Protein AF-A0A2K3M5N7-F1 (afdb_monomer_lite)

pLDDT: mean 73.61, std 11.47, range [42.28, 87.19]

Sequence (136 aa):
MAEAVLELVLHNLSSLIHKEIAIFLNFEQDFKSLASLLTTIKATLEDAEEKQFTNRAIKDWLLKLKDAAHVLDDILDECATEALELEHGGFNCGPSHKVQSSCISSLKRNQVAFRYKIAKKMKRIRERLDEIAEER

Structure (mmCIF, N/CA/C/O backbone):
data_AF-A0A2K3M5N7-F1
#
_entry.id   AF-A0A2K3M5N7-F1
#
loop_
_atom_site.group_PDB
_atom_site.id
_atom_site.type_symbol
_atom_site.label_atom_id
_atom_site.label_alt_id
_atom_site.label_comp_id
_atom_site.label_asym_id
_atom_site.label_entity_id
_atom_site.label_seq_id
_atom_site.pdbx_PDB_ins_code
_atom_site.Cartn_x
_atom_site.Cartn_y
_atom_site.Cartn_z
_atom_site.occupancy
_atom_site.B_iso_or_equiv
_atom_site.auth_seq_id
_atom_site.auth_comp_id
_atom_site.auth_asym_id
_atom_site.auth_atom_id
_atom_site.pdbx_PDB_model_num
ATOM 1 N N . MET A 1 1 ? -5.835 -7.467 14.565 1.00 63.69 1 MET A N 1
ATOM 2 C CA . MET A 1 1 ? -5.735 -8.290 13.313 1.00 63.69 1 MET A CA 1
ATOM 3 C C . MET A 1 1 ? -5.539 -7.422 12.075 1.00 63.69 1 MET A C 1
ATOM 5 O O . MET A 1 1 ? -4.765 -7.813 11.208 1.00 63.69 1 MET A O 1
ATOM 9 N N . ALA A 1 2 ? -6.244 -6.289 11.958 1.00 67.88 2 ALA A N 1
ATOM 10 C CA . ALA A 1 2 ? -6.025 -5.339 10.866 1.00 67.88 2 ALA A CA 1
ATOM 11 C C . ALA A 1 2 ? -4.686 -4.599 11.039 1.00 67.88 2 ALA A C 1
ATOM 13 O O . ALA A 1 2 ? -4.028 -4.289 10.050 1.00 67.88 2 ALA A O 1
ATOM 14 N N . GLU A 1 3 ? -4.245 -4.421 12.289 1.00 75.12 3 GLU A N 1
ATOM 15 C CA . GLU A 1 3 ? -2.949 -3.828 12.632 1.00 75.12 3 GLU A CA 1
ATOM 16 C C . GLU A 1 3 ? -1.764 -4.533 11.958 1.00 75.12 3 GLU A C 1
ATOM 18 O O . GLU A 1 3 ? -0.989 -3.893 11.257 1.00 75.12 3 GLU A O 1
ATOM 23 N N . ALA A 1 4 ? -1.664 -5.859 12.092 1.00 79.12 4 ALA A N 1
ATOM 24 C CA . ALA A 1 4 ? -0.563 -6.634 11.516 1.00 79.12 4 ALA A CA 1
ATOM 25 C C . ALA A 1 4 ? -0.488 -6.513 9.981 1.00 79.12 4 ALA A C 1
ATOM 27 O O . ALA A 1 4 ? 0.599 -6.481 9.408 1.00 79.12 4 ALA A O 1
ATOM 28 N N . VAL A 1 5 ? -1.642 -6.414 9.309 1.00 78.25 5 VAL A N 1
ATOM 29 C CA . VAL A 1 5 ? -1.701 -6.214 7.852 1.00 78.25 5 VAL A CA 1
ATOM 30 C C . VAL A 1 5 ? -1.201 -4.815 7.487 1.00 78.25 5 VAL A C 1
ATOM 32 O O . VAL A 1 5 ? -0.417 -4.664 6.555 1.00 78.25 5 VAL A O 1
ATOM 35 N N . LEU A 1 6 ? -1.598 -3.789 8.243 1.00 80.69 6 LEU A N 1
ATOM 36 C CA . LEU A 1 6 ? -1.119 -2.418 8.049 1.00 80.69 6 LEU A CA 1
ATOM 37 C C . LEU A 1 6 ? 0.385 -2.285 8.292 1.00 80.69 6 LEU A C 1
ATOM 39 O O . LEU A 1 6 ? 1.060 -1.593 7.533 1.00 80.69 6 LEU A O 1
ATOM 43 N N . GLU A 1 7 ? 0.918 -2.949 9.318 1.00 82.38 7 GLU A N 1
ATOM 44 C CA . GLU A 1 7 ? 2.356 -2.967 9.593 1.00 82.38 7 GLU A CA 1
ATOM 45 C C . GLU A 1 7 ? 3.155 -3.586 8.452 1.00 82.38 7 GLU A C 1
ATOM 47 O O . GLU A 1 7 ? 4.163 -3.012 8.037 1.00 82.38 7 GLU A O 1
ATOM 52 N N . LEU A 1 8 ? 2.689 -4.716 7.917 1.00 85.62 8 LEU A N 1
ATOM 53 C CA . LEU A 1 8 ? 3.327 -5.376 6.783 1.00 85.62 8 LEU A CA 1
ATOM 54 C C . LEU A 1 8 ? 3.379 -4.447 5.565 1.00 85.62 8 LEU A C 1
ATOM 56 O O . LEU A 1 8 ? 4.437 -4.243 4.973 1.00 85.62 8 LEU A O 1
ATOM 60 N N . VAL A 1 9 ? 2.252 -3.817 5.238 1.00 84.50 9 VAL A N 1
ATOM 61 C CA . VAL A 1 9 ? 2.146 -2.920 4.082 1.00 84.50 9 VAL A CA 1
ATOM 62 C C . VAL A 1 9 ? 2.997 -1.657 4.262 1.00 84.50 9 VAL A C 1
ATOM 64 O O . VAL A 1 9 ? 3.669 -1.223 3.326 1.00 84.50 9 VAL A O 1
ATOM 67 N N . LEU A 1 10 ? 3.042 -1.087 5.470 1.00 85.31 10 LEU A N 1
ATOM 68 C CA . LEU A 1 10 ? 3.931 0.031 5.811 1.00 85.31 10 LEU A CA 1
ATOM 69 C C . LEU A 1 10 ? 5.413 -0.348 5.701 1.00 85.31 10 LEU A C 1
ATOM 71 O O . LEU A 1 10 ? 6.226 0.448 5.216 1.00 85.31 10 LEU A O 1
ATOM 75 N N . HIS A 1 11 ? 5.770 -1.557 6.135 1.00 86.75 11 HIS A N 1
ATOM 76 C CA . HIS A 1 11 ? 7.123 -2.083 6.007 1.00 86.75 11 HIS A CA 1
ATOM 77 C C . HIS A 1 11 ? 7.513 -2.245 4.532 1.00 86.75 11 HIS A C 1
ATOM 79 O O . HIS A 1 11 ? 8.572 -1.762 4.122 1.00 86.75 11 HIS A O 1
ATOM 85 N N . ASN A 1 12 ? 6.636 -2.840 3.720 1.00 84.25 12 ASN A N 1
ATOM 86 C CA . ASN A 1 12 ? 6.846 -3.031 2.284 1.00 84.25 12 ASN A CA 1
ATOM 87 C C . ASN A 1 12 ? 6.994 -1.686 1.554 1.00 84.25 12 ASN A C 1
ATOM 89 O O . ASN A 1 12 ? 7.947 -1.497 0.795 1.00 84.25 12 ASN A O 1
ATOM 93 N N . LEU A 1 13 ? 6.135 -0.708 1.859 1.00 83.56 13 LEU A N 1
ATOM 94 C CA . LEU A 1 13 ? 6.255 0.668 1.365 1.00 83.56 13 LEU A CA 1
ATOM 95 C C . LEU A 1 13 ? 7.613 1.286 1.698 1.00 83.56 13 LEU A C 1
ATOM 97 O O . LEU A 1 13 ? 8.300 1.810 0.820 1.00 83.56 13 LEU A O 1
ATOM 101 N N . SER A 1 14 ? 8.008 1.214 2.968 1.00 83.81 14 SER A N 1
ATOM 102 C CA . SER A 1 14 ? 9.270 1.784 3.447 1.00 83.81 14 SER A CA 1
ATOM 103 C C . SER A 1 14 ? 10.470 1.119 2.774 1.00 83.81 14 SER A C 1
ATOM 105 O O . SER A 1 14 ? 11.414 1.803 2.384 1.00 83.81 14 SER A O 1
ATOM 107 N N . SER A 1 15 ? 10.407 -0.198 2.568 1.00 83.88 15 SER A N 1
ATOM 108 C CA . SER A 1 15 ? 11.420 -0.976 1.854 1.00 83.88 15 SER A CA 1
ATOM 109 C C . SER A 1 15 ? 11.560 -0.533 0.394 1.00 83.88 15 SER A C 1
ATOM 111 O O . SER A 1 15 ? 12.676 -0.289 -0.058 1.00 83.88 15 SER A O 1
ATOM 113 N N . LEU A 1 16 ? 10.455 -0.342 -0.339 1.00 79.00 16 LEU A N 1
ATOM 114 C CA . LEU A 1 16 ? 10.500 0.136 -1.730 1.00 79.00 16 LEU A CA 1
ATOM 115 C C . LEU A 1 16 ? 11.008 1.576 -1.857 1.00 79.00 16 LEU A C 1
ATOM 117 O O . LEU A 1 16 ? 11.715 1.895 -2.816 1.00 79.00 16 LEU A O 1
ATOM 121 N N . ILE A 1 17 ? 10.661 2.443 -0.902 1.00 80.00 17 ILE A N 1
ATOM 122 C CA . ILE A 1 17 ? 11.199 3.807 -0.835 1.00 80.00 17 ILE A CA 1
ATOM 123 C C . ILE A 1 17 ? 12.709 3.752 -0.578 1.00 80.00 17 ILE A C 1
ATOM 125 O O . ILE A 1 17 ? 13.467 4.424 -1.271 1.00 80.00 17 ILE A O 1
ATOM 129 N N . HIS A 1 18 ? 13.150 2.932 0.380 1.00 79.00 18 HIS A N 1
ATOM 130 C CA . HIS A 1 18 ? 14.561 2.802 0.746 1.00 79.00 18 HIS A CA 1
ATOM 131 C C . HIS A 1 18 ? 15.414 2.181 -0.367 1.00 79.00 18 HIS A C 1
ATOM 133 O O . HIS A 1 18 ? 16.549 2.594 -0.569 1.00 79.00 18 HIS A O 1
ATOM 139 N N . LYS A 1 19 ? 14.858 1.231 -1.126 1.00 75.75 19 LYS A N 1
ATOM 140 C CA . LYS A 1 19 ? 15.498 0.629 -2.307 1.00 75.75 19 LYS A CA 1
ATOM 141 C C . LYS A 1 19 ? 15.500 1.543 -3.539 1.00 75.75 19 LYS A C 1
ATOM 143 O O . LYS A 1 19 ? 15.846 1.084 -4.620 1.00 75.75 19 LYS A O 1
ATOM 148 N N . GLU A 1 20 ? 15.042 2.791 -3.416 1.00 74.62 20 GLU A N 1
ATOM 149 C CA . GLU A 1 20 ? 14.950 3.777 -4.505 1.00 74.62 20 GLU A CA 1
ATOM 150 C C . GLU A 1 20 ? 14.074 3.343 -5.703 1.00 74.62 20 GLU A C 1
ATOM 152 O O . GLU A 1 20 ? 13.957 4.066 -6.694 1.00 74.62 20 GLU A O 1
ATOM 157 N N . ILE A 1 21 ? 13.351 2.219 -5.596 1.00 70.75 21 ILE A N 1
ATOM 158 C CA . ILE A 1 21 ? 12.395 1.725 -6.604 1.00 70.75 21 ILE A CA 1
ATOM 159 C C . ILE A 1 21 ? 11.304 2.773 -6.840 1.00 70.75 21 ILE A C 1
ATOM 161 O O . ILE A 1 21 ? 10.863 3.012 -7.965 1.00 70.75 21 ILE A O 1
ATOM 165 N N . ALA A 1 22 ? 10.911 3.462 -5.773 1.00 70.12 22 ALA A N 1
ATOM 166 C CA . ALA A 1 22 ? 9.968 4.564 -5.820 1.00 70.12 22 ALA A CA 1
ATOM 167 C C . ALA A 1 22 ? 10.453 5.739 -6.696 1.00 70.12 22 ALA A C 1
ATOM 169 O O . ALA A 1 22 ? 9.658 6.326 -7.433 1.00 70.12 22 ALA A O 1
ATOM 170 N N . ILE A 1 23 ? 11.751 6.055 -6.662 1.00 70.25 23 ILE A N 1
ATOM 171 C CA . ILE A 1 23 ? 12.380 7.090 -7.499 1.00 70.25 23 ILE A CA 1
ATOM 172 C C . ILE A 1 23 ? 12.447 6.594 -8.941 1.00 70.25 23 ILE A C 1
ATOM 174 O O . ILE A 1 23 ? 12.041 7.294 -9.869 1.00 70.25 23 ILE A O 1
ATOM 178 N N . PHE A 1 24 ? 12.876 5.345 -9.124 1.00 68.38 24 PHE A N 1
ATOM 179 C CA . PHE A 1 24 ? 12.960 4.712 -10.432 1.00 68.38 24 PHE A CA 1
ATOM 180 C C . PHE A 1 24 ? 11.605 4.674 -11.158 1.00 68.38 24 PHE A C 1
ATOM 182 O O . PHE A 1 24 ? 11.538 4.888 -12.370 1.00 68.38 24 PHE A O 1
ATOM 189 N N . LEU A 1 25 ? 10.508 4.429 -10.442 1.00 69.69 25 LEU A N 1
ATOM 190 C CA . LEU A 1 25 ? 9.156 4.429 -11.004 1.00 69.69 25 LEU A CA 1
ATOM 191 C C . LEU A 1 25 ? 8.501 5.822 -11.023 1.00 69.69 25 LEU A C 1
ATOM 193 O O . LEU A 1 25 ? 7.442 5.975 -11.628 1.00 69.69 25 LEU A O 1
ATOM 197 N N . ASN A 1 26 ? 9.154 6.835 -10.441 1.00 74.25 26 ASN A N 1
ATOM 198 C CA . ASN A 1 26 ? 8.656 8.202 -10.280 1.00 74.25 26 ASN A CA 1
ATOM 199 C C . ASN A 1 26 ? 7.363 8.293 -9.434 1.00 74.25 26 ASN A C 1
ATOM 201 O O . ASN A 1 26 ? 6.498 9.126 -9.699 1.00 74.25 26 ASN A O 1
ATOM 205 N N . PHE A 1 27 ? 7.255 7.430 -8.417 1.00 76.94 27 PHE A N 1
ATOM 206 C CA . PHE A 1 27 ? 6.152 7.340 -7.447 1.00 76.94 27 PHE A CA 1
ATOM 207 C C . PHE A 1 27 ? 6.580 7.648 -6.006 1.00 76.94 27 PHE A C 1
ATOM 209 O O . PHE A 1 27 ? 5.824 7.405 -5.072 1.00 76.94 27 PHE A O 1
ATOM 216 N N . GLU A 1 28 ? 7.781 8.181 -5.789 1.00 77.06 28 GLU A N 1
ATOM 217 C CA . GLU A 1 28 ? 8.305 8.485 -4.451 1.00 77.06 28 GLU A CA 1
ATOM 218 C C . GLU A 1 28 ? 7.345 9.317 -3.594 1.00 77.06 28 GLU A C 1
ATOM 220 O O . GLU A 1 28 ? 7.064 8.963 -2.448 1.00 77.06 28 GLU A O 1
ATOM 225 N N . GLN A 1 29 ? 6.790 10.387 -4.161 1.00 79.06 29 GLN A N 1
ATOM 226 C CA . GLN A 1 29 ? 5.827 11.230 -3.459 1.00 79.06 29 GLN A CA 1
ATOM 227 C C . GLN A 1 29 ? 4.517 10.488 -3.174 1.00 79.06 29 GLN A C 1
ATOM 229 O O . GLN A 1 29 ? 3.926 10.667 -2.106 1.00 79.06 29 GLN A O 1
ATOM 234 N N . ASP A 1 30 ? 4.080 9.632 -4.099 1.00 78.50 30 ASP A N 1
ATOM 235 C CA . ASP A 1 30 ? 2.861 8.860 -3.920 1.00 78.50 30 ASP A CA 1
ATOM 236 C C . ASP A 1 30 ? 2.996 7.861 -2.772 1.00 78.50 30 ASP A C 1
ATOM 238 O O . ASP A 1 30 ? 2.169 7.873 -1.860 1.00 78.50 30 ASP A O 1
ATOM 242 N N . PHE A 1 31 ? 4.078 7.079 -2.768 1.00 79.38 31 PHE A N 1
ATOM 243 C CA . PHE A 1 31 ? 4.375 6.107 -1.719 1.00 79.38 31 PHE A CA 1
ATOM 244 C C . PHE A 1 31 ? 4.588 6.765 -0.351 1.00 79.38 31 PHE A C 1
ATOM 246 O O . PHE A 1 31 ? 4.061 6.274 0.646 1.00 79.38 31 PHE A O 1
ATOM 253 N N . LYS A 1 32 ? 5.295 7.903 -0.287 1.00 80.44 32 LYS A N 1
ATOM 254 C CA . LYS A 1 32 ? 5.471 8.668 0.962 1.00 80.44 32 LYS A CA 1
ATOM 255 C C . LYS A 1 32 ? 4.144 9.163 1.525 1.00 80.44 32 LYS A C 1
ATOM 257 O O . LYS A 1 32 ? 3.898 9.051 2.724 1.00 80.44 32 LYS A O 1
ATOM 262 N N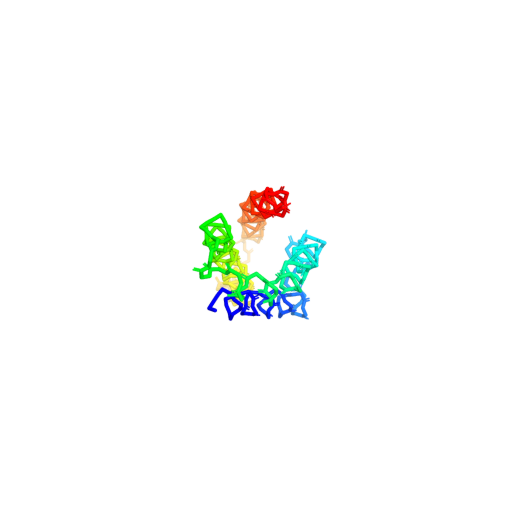 . SER A 1 33 ? 3.280 9.699 0.667 1.00 81.00 33 SER A N 1
ATOM 263 C CA . SER A 1 33 ? 1.968 10.179 1.094 1.00 81.00 33 SER A CA 1
ATOM 264 C C . SER A 1 33 ? 1.078 9.032 1.579 1.00 81.00 33 SER A C 1
ATOM 266 O O . SER A 1 33 ? 0.405 9.181 2.597 1.00 81.00 33 SER A O 1
ATOM 268 N N . LEU A 1 34 ? 1.134 7.875 0.917 1.00 80.94 34 LEU A N 1
ATOM 269 C CA . LEU A 1 34 ? 0.411 6.678 1.334 1.00 80.94 34 LEU A CA 1
ATOM 270 C C . LEU A 1 34 ? 0.910 6.146 2.685 1.00 80.94 34 LEU A C 1
ATOM 272 O O . LEU A 1 34 ? 0.107 5.840 3.560 1.00 80.94 34 LEU A O 1
ATOM 276 N N . ALA A 1 35 ? 2.230 6.101 2.887 1.00 82.25 35 ALA A N 1
ATOM 277 C CA . ALA A 1 35 ? 2.834 5.702 4.155 1.00 82.25 35 ALA A CA 1
ATOM 278 C C . ALA A 1 35 ? 2.423 6.638 5.303 1.00 82.25 35 ALA A C 1
ATOM 280 O O . ALA A 1 35 ? 2.092 6.171 6.393 1.00 82.25 35 ALA A O 1
ATOM 281 N N . SER A 1 36 ? 2.380 7.952 5.052 1.00 82.19 36 SER A N 1
ATOM 282 C CA . SER A 1 36 ? 1.886 8.928 6.029 1.00 82.19 36 SER A CA 1
ATOM 283 C C . SER A 1 36 ? 0.433 8.650 6.408 1.00 82.19 36 SER A C 1
ATOM 285 O O . SER A 1 36 ? 0.115 8.587 7.592 1.00 82.19 36 SER A O 1
ATOM 287 N N . LEU A 1 37 ? -0.436 8.445 5.417 1.00 80.50 37 LEU A N 1
ATOM 288 C CA . LEU A 1 37 ? -1.859 8.213 5.644 1.00 80.50 37 LEU A CA 1
ATOM 289 C C . LEU A 1 37 ? -2.100 6.905 6.411 1.00 80.50 37 LEU A C 1
ATOM 291 O O . LEU A 1 37 ? -2.831 6.892 7.397 1.00 80.50 37 LEU A O 1
ATOM 295 N N . LEU A 1 38 ? -1.422 5.821 6.031 1.00 80.44 38 LEU A N 1
ATOM 296 C CA . LEU A 1 38 ? -1.502 4.546 6.747 1.00 80.44 38 LEU A CA 1
ATOM 297 C C . LEU A 1 38 ? -0.954 4.641 8.175 1.00 80.44 38 LEU A C 1
ATOM 299 O O . LEU A 1 38 ? -1.490 3.991 9.065 1.00 80.44 38 LEU A O 1
ATOM 303 N N . THR A 1 39 ? 0.068 5.467 8.418 1.00 81.19 39 THR A N 1
ATOM 304 C CA . THR A 1 39 ? 0.581 5.726 9.775 1.00 81.19 39 THR A CA 1
ATOM 305 C C . THR A 1 39 ? -0.452 6.467 10.621 1.00 81.19 39 THR A C 1
ATOM 307 O O . THR A 1 39 ? -0.678 6.097 11.772 1.00 81.19 39 THR A O 1
ATOM 310 N N . THR A 1 40 ? -1.127 7.471 10.050 1.00 80.25 40 THR A N 1
ATOM 311 C CA . THR A 1 40 ? -2.237 8.169 10.714 1.00 80.25 40 THR A CA 1
ATOM 312 C C . THR A 1 40 ? -3.365 7.200 11.048 1.00 80.25 40 THR A C 1
ATOM 314 O O . THR A 1 40 ? -3.840 7.184 12.180 1.00 80.25 40 THR A O 1
ATOM 317 N N . ILE A 1 41 ? -3.749 6.339 10.104 1.00 75.88 41 ILE A N 1
ATOM 318 C CA . ILE A 1 41 ? -4.778 5.326 10.340 1.00 75.88 41 ILE A CA 1
ATOM 319 C C . ILE A 1 41 ? -4.327 4.314 11.405 1.00 75.88 41 ILE A C 1
ATOM 321 O O . ILE A 1 41 ? -5.107 3.999 12.303 1.00 75.88 41 ILE A O 1
ATOM 325 N N . LYS A 1 42 ? -3.068 3.857 11.378 1.00 74.31 42 LYS A N 1
ATOM 326 C CA . LYS A 1 42 ? -2.509 2.951 12.393 1.00 74.31 42 LYS A CA 1
ATOM 327 C C . LYS A 1 42 ? -2.595 3.551 13.799 1.00 74.31 42 LYS A C 1
ATOM 329 O O . LYS A 1 42 ? -3.024 2.864 14.717 1.00 74.31 42 LYS A O 1
ATOM 334 N N . ALA A 1 43 ? -2.264 4.833 13.958 1.00 75.12 43 ALA A N 1
ATOM 335 C CA . ALA A 1 43 ? -2.365 5.524 15.247 1.00 75.12 43 ALA A CA 1
ATOM 336 C C . ALA A 1 43 ? -3.803 5.557 15.795 1.00 75.12 43 ALA A C 1
ATOM 338 O O . ALA A 1 43 ? -4.014 5.640 16.997 1.00 75.12 43 ALA A O 1
ATOM 339 N N . THR A 1 44 ? -4.800 5.473 14.915 1.00 73.06 44 THR A N 1
ATOM 340 C CA . THR A 1 44 ? -6.217 5.415 15.299 1.00 73.06 44 THR A CA 1
ATOM 341 C C . THR A 1 44 ? -6.739 3.994 15.489 1.00 73.06 44 THR A C 1
ATOM 343 O O . THR A 1 44 ? -7.869 3.812 15.944 1.00 73.06 44 THR A O 1
ATOM 346 N N . LEU A 1 45 ? -5.931 2.993 15.129 1.00 71.44 45 LEU A N 1
ATOM 347 C CA . LEU A 1 45 ? -6.319 1.592 15.123 1.00 71.44 45 LEU A CA 1
ATOM 348 C C . LEU A 1 45 ? -6.304 0.980 16.522 1.00 71.44 45 LEU A C 1
ATOM 350 O O . LEU A 1 45 ? -7.179 0.170 16.798 1.00 71.44 45 LEU A O 1
ATOM 354 N N . GLU A 1 46 ? -5.384 1.392 17.404 1.00 67.06 46 GLU A N 1
ATOM 355 C CA . GLU A 1 46 ? -5.377 0.957 18.813 1.00 67.06 46 GLU A CA 1
ATOM 356 C C . GLU A 1 46 ? -6.717 1.294 19.492 1.00 67.06 46 GLU A C 1
ATOM 358 O O . GLU A 1 46 ? -7.393 0.410 20.016 1.00 67.06 46 GLU A O 1
ATOM 363 N N . ASP A 1 47 ? -7.184 2.542 19.363 1.00 68.88 47 ASP A N 1
ATOM 364 C CA . ASP A 1 47 ? -8.479 2.988 19.902 1.00 68.88 47 ASP A CA 1
ATOM 365 C C . ASP A 1 47 ? -9.692 2.312 19.230 1.00 68.88 47 ASP A C 1
ATOM 367 O O . ASP A 1 47 ? -10.784 2.229 19.810 1.00 68.88 47 ASP A O 1
ATOM 371 N N . ALA A 1 48 ? -9.540 1.889 17.970 1.00 69.75 48 ALA A N 1
ATOM 372 C CA . ALA A 1 48 ? -10.604 1.288 17.171 1.00 69.75 48 ALA A CA 1
ATOM 373 C C . ALA A 1 48 ? -10.715 -0.233 17.380 1.00 69.75 48 ALA A C 1
ATOM 375 O O . ALA A 1 48 ? -11.834 -0.745 17.440 1.00 69.75 48 ALA A O 1
ATOM 376 N N . GLU A 1 49 ? -9.603 -0.962 17.531 1.00 66.69 49 GLU A N 1
ATOM 377 C CA . GLU A 1 49 ? -9.607 -2.411 17.778 1.00 66.69 49 GLU A CA 1
ATOM 378 C C . GLU A 1 49 ? -10.217 -2.751 19.151 1.00 66.69 49 GLU A C 1
ATOM 380 O O . GLU A 1 49 ? -10.909 -3.768 19.258 1.00 66.69 49 GLU A O 1
ATOM 385 N N . GLU A 1 50 ? -10.090 -1.886 20.167 1.00 67.19 50 GLU A N 1
ATOM 386 C CA . GLU A 1 50 ? -10.806 -2.057 21.444 1.00 67.19 50 GLU A CA 1
ATOM 387 C C . GLU A 1 50 ? -12.329 -1.887 21.294 1.00 67.19 50 GLU A C 1
ATOM 389 O O . GLU A 1 50 ? -13.121 -2.612 21.903 1.00 67.19 50 GLU A O 1
ATOM 394 N N . LYS A 1 51 ? -12.766 -0.957 20.436 1.00 65.06 51 LYS A N 1
ATOM 395 C CA . LYS A 1 51 ? -14.190 -0.642 20.212 1.00 65.06 51 LYS A CA 1
ATOM 396 C C . LYS A 1 51 ? -14.847 -1.498 19.122 1.00 65.06 51 LYS A C 1
ATOM 398 O O . LYS A 1 51 ? -16.071 -1.461 18.974 1.00 65.06 51 LYS A O 1
ATOM 403 N N . GLN A 1 52 ? -14.084 -2.312 18.385 1.00 63.91 52 GLN A N 1
ATOM 404 C CA . GLN A 1 52 ? -14.613 -3.149 17.295 1.00 63.91 52 GLN A CA 1
ATOM 405 C C . GLN A 1 52 ? -15.632 -4.196 17.778 1.00 63.91 52 GLN A C 1
ATOM 407 O O . GLN A 1 52 ? -16.483 -4.644 17.009 1.00 63.91 52 GLN A O 1
ATOM 412 N N . PHE A 1 53 ? -15.541 -4.608 19.047 1.00 60.94 53 PHE A N 1
ATOM 413 C CA . PHE A 1 53 ? -16.418 -5.624 19.636 1.00 60.94 53 PHE A CA 1
ATOM 414 C C . PHE A 1 53 ? -17.797 -5.072 20.005 1.00 60.94 53 PHE A C 1
ATOM 416 O O . PHE A 1 53 ? -18.755 -5.836 20.114 1.00 60.94 53 PHE A O 1
ATOM 423 N N . THR A 1 54 ? -17.908 -3.754 20.175 1.00 65.62 54 THR A N 1
ATOM 424 C CA . THR A 1 54 ? -19.138 -3.076 20.601 1.00 65.62 54 THR A CA 1
ATOM 425 C C . THR A 1 54 ? -19.786 -2.277 19.476 1.00 65.62 54 THR A C 1
ATOM 427 O O . THR A 1 54 ? -21.008 -2.128 19.471 1.00 65.62 54 THR A O 1
ATOM 430 N N . ASN A 1 55 ? -19.013 -1.807 18.491 1.00 74.75 55 ASN A N 1
ATOM 431 C CA . ASN A 1 55 ? -19.520 -0.973 17.406 1.00 74.75 55 ASN A CA 1
ATOM 432 C C . ASN A 1 55 ? -19.372 -1.642 16.028 1.00 74.75 55 ASN A C 1
ATOM 434 O O . ASN A 1 55 ? -18.276 -1.784 15.484 1.00 74.75 55 ASN A O 1
ATOM 438 N N . ARG A 1 56 ? -20.515 -1.990 15.419 1.00 78.56 56 ARG A N 1
ATOM 439 C CA . ARG A 1 56 ? -20.578 -2.592 14.078 1.00 78.56 56 ARG A CA 1
ATOM 440 C C . ARG A 1 56 ? -20.029 -1.668 12.982 1.00 78.56 56 ARG A C 1
ATOM 442 O O . ARG A 1 56 ? -19.440 -2.178 12.038 1.00 78.56 56 ARG A O 1
ATOM 449 N N . ALA A 1 57 ? -20.168 -0.348 13.119 1.00 76.25 57 ALA A N 1
ATOM 450 C CA . ALA A 1 57 ? -19.622 0.607 12.152 1.00 76.25 57 ALA A CA 1
ATOM 451 C C . ALA A 1 57 ? -18.085 0.588 12.150 1.00 76.25 57 ALA A C 1
ATOM 453 O O . ALA A 1 57 ? -17.474 0.556 11.087 1.00 76.25 57 ALA A O 1
ATOM 454 N N . ILE A 1 58 ? -17.461 0.491 13.331 1.00 74.69 58 ILE A N 1
ATOM 455 C CA . ILE A 1 58 ? -15.999 0.369 13.464 1.00 74.69 58 ILE A CA 1
ATOM 456 C C . ILE A 1 58 ? -15.511 -0.957 12.869 1.00 74.69 58 ILE A C 1
ATOM 458 O O . ILE A 1 58 ? -14.476 -1.001 12.211 1.00 74.69 58 ILE A O 1
ATOM 462 N N . LYS A 1 59 ? -16.275 -2.039 13.047 1.00 76.88 59 LYS A N 1
ATOM 463 C CA . LYS A 1 59 ? -15.951 -3.336 12.444 1.00 76.88 59 LYS A CA 1
ATOM 464 C C . LYS A 1 59 ? -15.977 -3.296 10.910 1.00 76.88 59 LYS A C 1
ATOM 466 O O . LYS A 1 59 ? -15.050 -3.809 10.285 1.00 76.88 59 LYS A O 1
ATOM 471 N N . ASP A 1 60 ? -17.006 -2.699 10.309 1.00 81.19 60 ASP A N 1
ATOM 472 C CA . ASP A 1 60 ? -17.090 -2.550 8.848 1.00 81.19 60 ASP A CA 1
ATOM 473 C C . ASP A 1 60 ? -15.983 -1.629 8.314 1.00 81.19 60 ASP A C 1
ATOM 475 O O . ASP A 1 60 ? -15.364 -1.932 7.294 1.00 81.19 60 ASP A O 1
ATOM 479 N N . TRP A 1 61 ? -15.671 -0.554 9.039 1.00 83.00 61 TRP A N 1
ATOM 480 C CA . TRP A 1 61 ? -14.563 0.347 8.725 1.00 83.00 61 TRP A CA 1
ATOM 481 C C . TRP A 1 61 ? -13.202 -0.376 8.722 1.00 83.00 61 TRP A C 1
ATOM 483 O O . TRP A 1 61 ? -12.456 -0.294 7.744 1.00 83.00 61 TRP A O 1
ATOM 493 N N . LEU A 1 62 ? -12.912 -1.181 9.753 1.00 77.69 62 LEU A N 1
ATOM 494 C CA . LEU A 1 62 ? -11.688 -1.993 9.832 1.00 77.69 62 LEU A CA 1
ATOM 495 C C . LEU A 1 62 ? -11.592 -3.030 8.699 1.00 77.69 62 LEU A C 1
ATOM 497 O O . LEU A 1 62 ? -10.497 -3.297 8.199 1.00 77.69 62 LEU A O 1
ATOM 501 N N . LEU A 1 63 ? -12.719 -3.612 8.271 1.00 82.88 63 LEU A N 1
ATOM 502 C CA . LEU A 1 63 ? -12.753 -4.533 7.129 1.00 82.88 63 LEU A CA 1
ATOM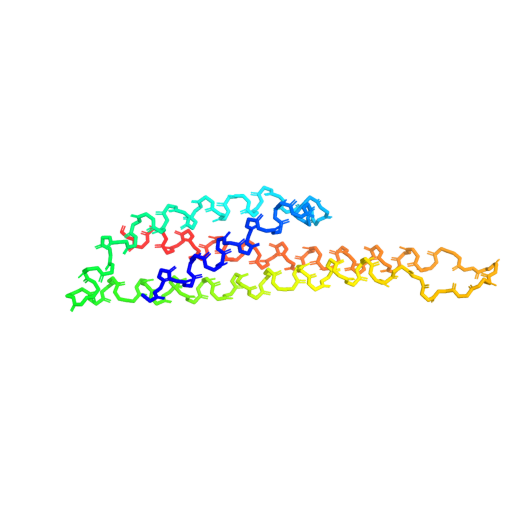 503 C C . LEU A 1 63 ? -12.403 -3.822 5.817 1.00 82.88 63 LEU A C 1
ATOM 505 O O . LEU A 1 63 ? -11.542 -4.304 5.082 1.00 82.88 63 LEU A O 1
ATOM 509 N N . LYS A 1 64 ? -13.004 -2.655 5.549 1.00 82.50 64 LYS A N 1
ATOM 510 C CA . LYS A 1 64 ? -12.685 -1.848 4.357 1.00 82.50 64 LYS A CA 1
ATOM 51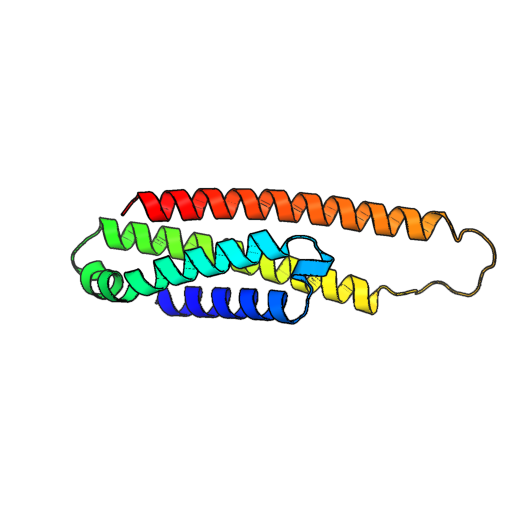1 C C . LYS A 1 64 ? -11.209 -1.458 4.317 1.00 82.50 64 LYS A C 1
ATOM 513 O O . LYS A 1 64 ? -10.591 -1.506 3.253 1.00 82.50 64 LYS A O 1
ATOM 518 N N . LEU A 1 65 ? -10.650 -1.108 5.474 1.00 82.75 65 LEU A N 1
ATOM 519 C CA . LEU A 1 65 ? -9.242 -0.764 5.624 1.00 82.75 65 LEU A CA 1
ATOM 520 C C . LEU A 1 65 ? -8.320 -1.951 5.339 1.00 82.75 65 LEU A C 1
ATOM 522 O O . LEU A 1 65 ? -7.346 -1.806 4.603 1.00 82.75 65 LEU A O 1
ATOM 526 N N . LYS A 1 66 ? -8.645 -3.135 5.866 1.00 81.00 66 LYS A N 1
ATOM 527 C CA . LYS A 1 66 ? -7.906 -4.365 5.565 1.00 81.00 66 LYS A CA 1
ATOM 528 C C . LYS A 1 66 ? -7.933 -4.677 4.065 1.00 81.00 66 LYS A C 1
ATOM 530 O O . LYS A 1 66 ? -6.897 -5.010 3.495 1.00 81.00 66 LYS A O 1
ATOM 535 N N . ASP A 1 67 ? -9.089 -4.548 3.418 1.00 85.25 67 ASP A N 1
ATOM 536 C CA . ASP A 1 67 ? -9.199 -4.771 1.974 1.00 85.25 67 ASP A CA 1
ATOM 537 C C . ASP A 1 67 ? -8.365 -3.761 1.175 1.00 85.25 67 ASP A C 1
ATOM 539 O O . ASP A 1 67 ? -7.751 -4.118 0.171 1.00 85.25 67 ASP A O 1
ATOM 543 N N . ALA A 1 68 ? -8.327 -2.498 1.608 1.00 83.19 68 ALA A N 1
ATOM 544 C CA . ALA A 1 68 ? -7.475 -1.487 0.994 1.00 83.19 68 ALA A CA 1
ATOM 545 C C . ALA A 1 68 ? -5.981 -1.817 1.179 1.00 83.19 68 ALA A C 1
ATOM 547 O O . ALA A 1 68 ? -5.210 -1.735 0.223 1.00 83.19 68 ALA A O 1
ATOM 548 N N . ALA A 1 69 ? -5.580 -2.260 2.371 1.00 81.75 69 ALA A N 1
ATOM 549 C CA . ALA A 1 69 ? -4.211 -2.680 2.647 1.00 81.75 69 ALA A CA 1
ATOM 550 C C . ALA A 1 69 ? -3.783 -3.871 1.768 1.00 81.75 69 ALA A C 1
ATOM 552 O O . ALA A 1 69 ? -2.694 -3.837 1.207 1.00 81.75 69 ALA A O 1
ATOM 553 N N . HIS A 1 70 ? -4.652 -4.866 1.554 1.00 82.75 70 HIS A N 1
ATOM 554 C CA . HIS A 1 70 ? -4.364 -5.978 0.637 1.00 82.75 70 HIS A CA 1
ATOM 555 C C . HIS A 1 70 ? -4.171 -5.526 -0.813 1.00 82.75 70 HIS A C 1
ATOM 557 O O . HIS A 1 70 ? -3.202 -5.914 -1.452 1.00 82.75 70 HIS A O 1
ATOM 563 N N . VAL A 1 71 ? -5.054 -4.663 -1.327 1.00 84.38 71 VAL A N 1
ATOM 564 C CA . VAL A 1 71 ? -4.909 -4.129 -2.695 1.00 84.38 71 VAL A CA 1
ATOM 565 C C . VAL A 1 71 ? -3.612 -3.338 -2.848 1.00 84.38 71 VAL A C 1
ATOM 567 O O . VAL A 1 71 ? -3.021 -3.312 -3.926 1.00 84.38 71 VAL A O 1
ATOM 570 N N . LEU A 1 72 ? -3.183 -2.653 -1.792 1.00 83.81 72 LEU A N 1
ATOM 571 C CA . LEU A 1 72 ? -1.917 -1.948 -1.791 1.00 83.81 72 LEU A CA 1
ATOM 572 C C . LEU A 1 72 ? -0.725 -2.908 -1.787 1.00 83.81 72 LEU A C 1
ATOM 574 O O . LEU A 1 72 ? 0.197 -2.690 -2.564 1.00 83.81 72 LEU A O 1
ATOM 578 N N . ASP A 1 73 ? -0.757 -3.965 -0.981 1.00 82.62 73 ASP A N 1
ATOM 579 C CA . ASP A 1 73 ? 0.279 -5.004 -0.976 1.00 82.62 73 ASP A CA 1
ATOM 580 C C . ASP A 1 73 ? 0.482 -5.597 -2.382 1.00 82.62 73 ASP A C 1
ATOM 582 O O . ASP A 1 73 ? 1.600 -5.597 -2.894 1.00 82.62 73 ASP A O 1
ATOM 586 N N . ASP A 1 74 ? -0.614 -5.912 -3.086 1.00 87.19 74 ASP A N 1
ATOM 587 C CA . ASP A 1 74 ? -0.576 -6.376 -4.481 1.00 87.19 74 ASP A CA 1
ATOM 588 C C . ASP A 1 74 ? 0.128 -5.370 -5.423 1.00 87.19 74 ASP A C 1
ATOM 590 O O . ASP A 1 74 ? 0.830 -5.748 -6.364 1.00 87.19 74 ASP A O 1
ATOM 594 N N . ILE A 1 75 ? -0.060 -4.060 -5.207 1.00 84.31 75 ILE A N 1
ATOM 595 C CA . ILE A 1 75 ? 0.605 -3.005 -5.996 1.00 84.31 75 ILE A CA 1
ATOM 596 C C . ILE A 1 75 ? 2.107 -2.971 -5.692 1.00 84.31 75 ILE A C 1
ATOM 598 O O . ILE A 1 75 ? 2.906 -2.762 -6.611 1.00 84.31 75 ILE A O 1
ATOM 602 N N . LEU A 1 76 ? 2.492 -3.146 -4.426 1.00 82.56 76 LEU A N 1
ATOM 603 C CA . LEU A 1 76 ? 3.890 -3.153 -3.995 1.00 82.56 76 LEU A CA 1
ATOM 604 C C . LEU A 1 76 ? 4.631 -4.367 -4.564 1.00 82.56 76 LEU A C 1
ATOM 606 O O . LEU A 1 76 ? 5.736 -4.199 -5.084 1.00 82.56 76 LEU A O 1
ATOM 610 N N . ASP A 1 77 ? 3.999 -5.541 -4.564 1.00 84.88 77 ASP A N 1
ATOM 611 C CA . ASP A 1 77 ? 4.536 -6.765 -5.166 1.00 84.88 77 ASP A CA 1
ATOM 612 C C . ASP A 1 77 ? 4.712 -6.638 -6.685 1.00 84.88 77 ASP A C 1
ATOM 614 O O . ASP A 1 77 ? 5.752 -7.024 -7.230 1.00 84.88 77 ASP A O 1
ATOM 618 N N . GLU A 1 78 ? 3.749 -6.024 -7.387 1.00 84.88 78 GLU A N 1
ATOM 619 C CA . GLU A 1 78 ? 3.895 -5.712 -8.817 1.00 84.88 78 GLU A CA 1
ATOM 620 C C . GLU A 1 78 ? 5.089 -4.774 -9.068 1.00 84.88 78 GLU A C 1
ATOM 622 O O . GLU A 1 78 ? 5.845 -4.978 -10.019 1.00 84.88 78 GLU A O 1
ATOM 627 N N . CYS A 1 79 ? 5.299 -3.767 -8.211 1.00 79.69 79 CYS A N 1
ATOM 628 C CA . CYS A 1 79 ? 6.435 -2.846 -8.325 1.00 79.69 79 CYS A CA 1
ATOM 629 C C . CYS A 1 79 ? 7.777 -3.532 -8.054 1.00 79.69 79 CYS A C 1
ATOM 631 O O . CYS A 1 79 ? 8.749 -3.266 -8.762 1.00 79.69 79 CYS A O 1
ATOM 633 N N . ALA A 1 80 ? 7.838 -4.405 -7.047 1.00 80.56 80 ALA A N 1
ATOM 634 C CA . ALA A 1 80 ? 9.032 -5.179 -6.730 1.00 80.56 80 ALA A CA 1
ATOM 635 C C . ALA A 1 80 ? 9.389 -6.148 -7.867 1.00 80.56 80 ALA A C 1
ATOM 637 O O . ALA A 1 80 ? 10.557 -6.260 -8.236 1.00 80.56 80 ALA A O 1
ATOM 638 N N . THR A 1 81 ? 8.383 -6.799 -8.456 1.00 82.75 81 THR A N 1
ATOM 639 C CA . THR A 1 81 ? 8.565 -7.733 -9.575 1.00 82.75 81 THR A CA 1
ATOM 640 C C . THR A 1 81 ? 9.118 -7.020 -10.807 1.00 82.75 81 THR A C 1
ATOM 642 O O . THR A 1 81 ? 10.125 -7.456 -11.358 1.00 82.75 81 THR A O 1
ATOM 645 N N . GLU A 1 82 ? 8.534 -5.885 -11.199 1.00 77.06 82 GLU A N 1
ATOM 646 C CA . GLU A 1 82 ? 9.027 -5.110 -12.347 1.00 77.06 82 GLU A CA 1
ATOM 647 C C . GLU A 1 82 ? 10.450 -4.576 -12.102 1.00 77.06 82 GLU A C 1
ATOM 649 O O . GLU A 1 82 ? 11.285 -4.585 -13.006 1.00 77.06 82 GLU A O 1
ATOM 654 N N . ALA A 1 83 ? 10.767 -4.140 -10.875 1.00 74.81 83 ALA A N 1
ATOM 655 C CA . ALA A 1 83 ? 12.123 -3.714 -10.525 1.00 74.81 83 ALA A CA 1
ATOM 656 C C . ALA A 1 83 ? 13.142 -4.850 -10.724 1.00 74.81 83 ALA A C 1
ATOM 658 O O . ALA A 1 83 ? 14.192 -4.633 -11.329 1.00 74.81 83 ALA A O 1
ATOM 659 N N . LEU A 1 84 ? 12.803 -6.074 -10.300 1.00 74.38 84 LEU A N 1
ATOM 660 C CA . LEU A 1 84 ? 13.636 -7.255 -10.532 1.00 74.38 84 LEU A CA 1
ATOM 661 C C . LEU A 1 84 ? 13.753 -7.599 -12.021 1.00 74.38 84 LEU A C 1
ATOM 663 O O . LEU A 1 84 ? 14.846 -7.939 -12.471 1.00 74.38 84 LEU A O 1
ATOM 667 N N . GLU A 1 85 ? 12.670 -7.498 -12.794 1.00 73.31 85 GLU A N 1
ATOM 668 C CA . GLU A 1 85 ? 12.699 -7.719 -14.245 1.00 73.31 85 GLU A CA 1
ATOM 669 C C . GLU A 1 85 ? 13.588 -6.707 -14.970 1.00 73.31 85 GLU A C 1
ATOM 671 O O . GLU A 1 85 ? 14.220 -7.046 -15.964 1.00 73.31 85 GLU A O 1
ATOM 676 N N . LEU A 1 86 ? 13.693 -5.479 -14.472 1.00 67.50 86 LEU A N 1
ATOM 677 C CA . LEU A 1 86 ? 14.582 -4.466 -15.035 1.00 67.50 86 LEU A CA 1
ATOM 678 C C . LEU A 1 86 ? 16.047 -4.683 -14.648 1.00 67.50 86 LEU A C 1
ATOM 680 O O . LEU A 1 86 ? 16.925 -4.473 -15.485 1.00 67.50 86 LEU A O 1
ATOM 684 N N . GLU A 1 87 ? 16.314 -5.131 -13.418 1.00 65.88 87 GLU A N 1
ATOM 685 C CA . GLU A 1 87 ? 17.663 -5.501 -12.970 1.00 65.88 87 GLU A CA 1
ATOM 686 C C . GLU A 1 87 ? 18.190 -6.749 -13.696 1.00 65.88 87 GLU A C 1
ATOM 688 O O . GLU A 1 87 ? 19.347 -6.781 -14.117 1.00 65.88 87 GLU A O 1
ATOM 693 N N . HIS A 1 88 ? 17.343 -7.763 -13.898 1.00 62.59 88 HIS A N 1
ATOM 694 C CA . HIS A 1 88 ? 17.726 -9.041 -14.513 1.00 62.59 88 HIS A CA 1
ATOM 695 C C . HIS A 1 88 ? 17.492 -9.082 -16.033 1.00 62.59 88 HIS A C 1
ATOM 697 O O . HIS A 1 88 ? 18.120 -9.869 -16.740 1.00 62.59 88 HIS A O 1
ATOM 703 N N . GLY A 1 89 ? 16.619 -8.224 -16.566 1.00 54.91 89 GLY A N 1
ATOM 704 C CA . GLY A 1 89 ? 16.285 -8.104 -17.991 1.00 54.91 89 GLY A CA 1
ATOM 705 C C . GLY A 1 89 ? 17.312 -7.325 -18.816 1.00 54.91 89 GLY A C 1
ATOM 706 O O . GLY A 1 89 ? 17.099 -7.082 -20.010 1.00 54.91 89 GLY A O 1
ATOM 707 N N . GLY A 1 90 ? 18.447 -6.963 -18.213 1.00 50.19 90 GLY A N 1
ATOM 708 C CA . GLY A 1 90 ? 19.638 -6.481 -18.900 1.00 50.19 90 GLY A CA 1
ATOM 709 C C . GLY A 1 90 ? 20.264 -7.551 -19.805 1.00 50.19 90 GLY A C 1
ATOM 710 O O . GLY A 1 90 ? 21.287 -8.131 -19.473 1.00 50.19 90 GLY A O 1
ATOM 711 N N . PHE A 1 91 ? 19.687 -7.736 -20.996 1.00 48.19 91 PHE A N 1
ATOM 712 C CA . PHE A 1 91 ? 20.317 -8.325 -22.188 1.00 48.19 91 PHE A CA 1
ATOM 713 C C . PHE A 1 91 ? 20.630 -9.842 -22.164 1.00 48.19 91 PHE A C 1
ATOM 715 O O . PHE A 1 91 ? 21.775 -10.276 -22.109 1.00 48.19 91 PHE A O 1
ATOM 722 N N . ASN A 1 92 ? 19.623 -10.648 -22.516 1.00 42.28 92 ASN A N 1
ATOM 723 C CA . ASN A 1 92 ? 19.826 -11.631 -23.587 1.00 42.28 92 ASN A CA 1
ATOM 724 C C . ASN A 1 92 ? 19.756 -10.889 -24.929 1.00 42.28 92 ASN A C 1
ATOM 726 O O . ASN A 1 92 ? 18.763 -10.978 -25.651 1.00 42.28 92 ASN A O 1
ATOM 730 N N . CYS A 1 93 ? 20.782 -10.122 -25.289 1.00 46.56 93 CYS A N 1
ATOM 731 C CA . CYS A 1 93 ? 21.018 -9.909 -26.712 1.00 46.56 93 CYS A CA 1
ATOM 732 C C . CYS A 1 93 ? 22.465 -10.254 -27.017 1.00 46.56 93 CYS A C 1
ATOM 734 O O . CYS A 1 93 ? 23.401 -9.638 -26.511 1.00 46.56 93 CYS A O 1
ATOM 736 N N . GLY A 1 94 ? 22.623 -11.282 -27.846 1.00 50.03 94 GLY A N 1
ATOM 737 C CA . GLY A 1 94 ? 23.913 -11.640 -28.400 1.00 50.03 94 GLY A CA 1
ATOM 738 C C . GLY A 1 94 ? 24.511 -10.481 -29.206 1.00 50.03 94 GLY A C 1
ATOM 739 O O . GLY A 1 94 ? 23.793 -9.570 -29.634 1.00 50.03 94 GLY A O 1
ATOM 740 N N . PRO A 1 95 ? 25.829 -10.517 -29.441 1.00 44.75 95 PRO A N 1
ATOM 741 C CA . PRO A 1 95 ? 26.549 -9.472 -30.146 1.00 44.75 95 PRO A CA 1
ATOM 742 C C . PRO A 1 95 ? 26.170 -9.519 -31.630 1.00 44.75 95 PRO A C 1
ATOM 744 O O . PRO A 1 95 ? 26.825 -10.182 -32.426 1.00 44.75 95 PRO A O 1
ATOM 747 N N . SER A 1 96 ? 25.087 -8.851 -32.028 1.00 49.91 96 SER A N 1
ATOM 748 C CA . SER A 1 96 ? 24.755 -8.680 -33.442 1.00 49.91 96 SER A CA 1
ATOM 749 C C . SER A 1 96 ? 24.505 -7.213 -33.757 1.00 49.91 96 SER A C 1
ATOM 751 O O . SER A 1 96 ? 23.609 -6.556 -33.233 1.00 49.91 96 SER A O 1
ATOM 753 N N . HIS A 1 97 ? 25.377 -6.697 -34.614 1.00 48.97 97 HIS A N 1
ATOM 754 C CA . HIS A 1 97 ? 25.660 -5.295 -34.899 1.00 48.97 97 HIS A CA 1
ATOM 755 C C . HIS A 1 97 ? 24.585 -4.595 -35.762 1.00 48.97 97 HIS A C 1
ATOM 757 O O . HIS A 1 97 ? 24.886 -3.731 -36.582 1.00 48.97 97 HIS A O 1
ATOM 763 N N . LYS A 1 98 ? 23.310 -4.957 -35.631 1.00 47.81 98 LYS A N 1
ATOM 764 C CA . LYS A 1 98 ? 22.197 -4.291 -36.320 1.00 47.81 98 LYS A CA 1
ATOM 765 C C . LYS A 1 98 ? 20.937 -4.506 -35.490 1.00 47.81 98 LYS A C 1
ATOM 767 O O . LYS A 1 98 ? 20.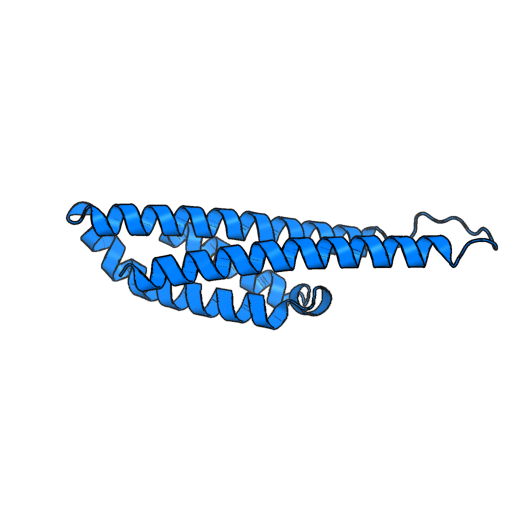666 -5.624 -35.083 1.00 47.81 98 LYS A O 1
ATOM 772 N N . VAL A 1 99 ? 20.159 -3.441 -35.297 1.00 48.72 99 VAL A N 1
ATOM 773 C CA . VAL A 1 99 ? 18.920 -3.371 -34.491 1.00 48.72 99 VAL A CA 1
ATOM 774 C C . VAL A 1 99 ? 19.129 -3.039 -32.997 1.00 48.72 99 VAL A C 1
ATOM 776 O O . VAL A 1 99 ? 18.520 -3.619 -32.107 1.00 48.72 99 VAL A O 1
ATOM 779 N N . GLN A 1 100 ? 19.945 -2.021 -32.704 1.00 50.09 100 GLN A N 1
ATOM 780 C CA . GLN A 1 100 ? 20.043 -1.444 -31.352 1.00 50.09 100 GLN A CA 1
ATOM 781 C C . GLN A 1 100 ? 18.860 -0.504 -31.016 1.00 50.09 100 GLN A C 1
ATOM 783 O O . GLN A 1 100 ? 18.584 -0.250 -29.849 1.00 50.09 100 GLN A O 1
ATOM 788 N N . SER A 1 101 ? 18.112 -0.005 -32.013 1.00 50.31 101 SER A N 1
ATOM 789 C CA . SER A 1 101 ? 17.012 0.956 -31.805 1.00 50.31 101 SER A CA 1
ATOM 790 C C . SER A 1 101 ? 15.695 0.316 -31.350 1.00 50.31 101 SER A C 1
ATOM 792 O O . SER A 1 101 ? 14.967 0.904 -30.548 1.00 50.31 101 SER A O 1
ATOM 794 N N . SER A 1 102 ? 15.383 -0.893 -31.825 1.00 51.28 102 SER A N 1
ATOM 795 C CA . SER A 1 102 ? 14.094 -1.539 -31.554 1.00 51.28 102 SER A CA 1
ATOM 796 C C . SER A 1 102 ? 13.969 -1.964 -30.094 1.00 51.28 102 SER A C 1
ATOM 798 O O . SER A 1 102 ? 12.972 -1.626 -29.462 1.00 51.28 102 SER A O 1
ATOM 800 N N . CYS A 1 103 ? 14.997 -2.604 -29.527 1.00 49.53 103 CYS A N 1
ATOM 801 C CA . CYS A 1 103 ? 14.981 -3.108 -28.149 1.00 49.53 103 CYS A CA 1
ATOM 802 C C . CYS A 1 103 ? 14.844 -1.979 -27.117 1.00 49.53 103 CYS A C 1
ATOM 804 O O . CYS A 1 103 ? 14.038 -2.075 -26.194 1.00 49.53 103 CYS A O 1
ATOM 806 N N . ILE A 1 104 ? 15.549 -0.861 -27.324 1.00 50.81 104 ILE A N 1
ATOM 807 C CA . ILE A 1 104 ? 15.469 0.314 -26.443 1.00 50.81 104 ILE A CA 1
ATOM 808 C C . ILE A 1 104 ? 14.068 0.948 -26.512 1.00 50.81 104 ILE A C 1
ATOM 810 O O . ILE A 1 104 ? 13.543 1.414 -25.501 1.00 50.81 104 ILE A O 1
ATOM 814 N N . SER A 1 105 ? 13.426 0.944 -27.686 1.00 54.47 105 SER A N 1
ATOM 815 C CA . SER A 1 105 ? 12.074 1.496 -27.859 1.00 54.47 105 SER A CA 1
ATOM 816 C C . SER A 1 105 ? 10.973 0.636 -27.223 1.00 54.47 105 SER A C 1
ATOM 818 O O . SER A 1 105 ? 9.962 1.172 -26.766 1.00 54.47 105 SER A O 1
ATOM 820 N N . SER A 1 106 ? 11.153 -0.689 -27.201 1.00 57.44 106 SER A N 1
ATOM 821 C CA . SER A 1 106 ? 10.208 -1.642 -26.608 1.00 57.44 106 SER A CA 1
ATOM 822 C C . SER A 1 106 ? 10.262 -1.590 -25.085 1.00 57.44 106 SER A C 1
ATOM 824 O O . SER A 1 106 ? 9.221 -1.483 -24.445 1.00 57.44 106 SER A O 1
ATOM 826 N N . LEU A 1 107 ? 11.476 -1.562 -24.519 1.00 59.28 107 LEU A N 1
ATOM 827 C CA . LEU A 1 107 ? 11.705 -1.431 -23.077 1.00 59.28 107 LEU A CA 1
ATOM 828 C C . LEU A 1 107 ? 11.079 -0.143 -22.529 1.00 59.28 107 LEU A C 1
ATOM 830 O O . LEU A 1 107 ? 10.319 -0.179 -21.567 1.00 59.28 107 LEU A O 1
ATOM 834 N N . LYS A 1 108 ? 11.303 0.993 -23.207 1.00 61.62 108 LYS A N 1
ATOM 835 C CA . LYS A 1 108 ? 10.700 2.277 -22.816 1.00 61.62 108 LYS A CA 1
ATOM 836 C C . LYS A 1 108 ? 9.172 2.270 -22.916 1.00 61.62 108 LYS A C 1
ATOM 838 O O . LYS A 1 108 ? 8.513 2.882 -22.083 1.00 61.62 108 LYS A O 1
ATOM 843 N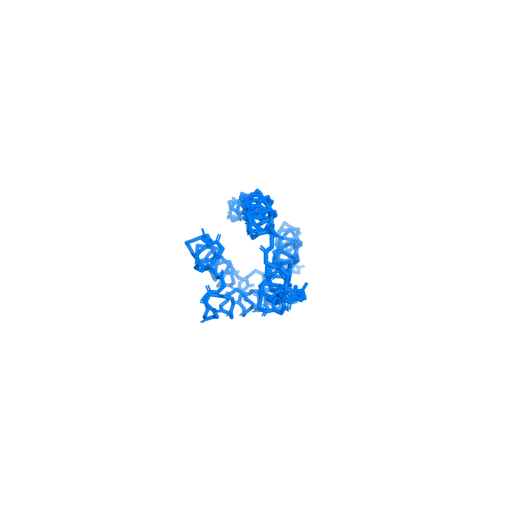 N . ARG A 1 109 ? 8.592 1.582 -23.909 1.00 62.34 109 ARG A N 1
ATOM 844 C CA . ARG A 1 109 ? 7.128 1.459 -24.039 1.00 62.34 109 ARG A CA 1
ATOM 845 C C . ARG A 1 109 ? 6.518 0.615 -22.925 1.00 62.34 109 ARG A C 1
ATOM 847 O O . ARG A 1 109 ? 5.524 1.046 -22.344 1.00 62.34 109 ARG A O 1
ATOM 854 N N . ASN A 1 110 ? 7.122 -0.528 -22.611 1.00 68.44 110 ASN A N 1
ATOM 855 C CA . ASN A 1 110 ? 6.646 -1.406 -21.543 1.00 68.44 110 ASN A CA 1
ATOM 856 C C . ASN A 1 110 ? 6.744 -0.711 -20.179 1.00 68.44 110 ASN A C 1
ATOM 858 O O . ASN A 1 110 ? 5.756 -0.667 -19.451 1.00 68.44 110 ASN A O 1
ATOM 862 N N . GLN A 1 111 ? 7.859 -0.026 -19.908 1.00 72.19 111 GLN A N 1
ATOM 863 C CA . GLN A 1 111 ? 8.047 0.746 -18.679 1.00 72.19 111 GLN A CA 1
ATOM 864 C C . GLN A 1 111 ? 7.021 1.885 -18.532 1.00 72.19 111 GLN A C 1
ATOM 866 O O . GLN A 1 111 ? 6.498 2.118 -17.444 1.00 72.19 111 GLN A O 1
ATOM 871 N N . VAL A 1 112 ? 6.694 2.604 -19.614 1.00 74.81 112 VAL A N 1
ATOM 872 C CA . VAL A 1 112 ? 5.676 3.674 -19.582 1.00 74.81 112 VAL A CA 1
ATOM 873 C C . VAL A 1 112 ? 4.274 3.106 -19.354 1.00 74.81 112 VAL A C 1
ATOM 875 O O . VAL A 1 112 ? 3.517 3.662 -18.557 1.00 74.81 112 VAL A O 1
ATOM 878 N N . ALA A 1 113 ? 3.926 1.997 -20.010 1.00 78.50 113 ALA A N 1
ATOM 879 C CA . ALA A 1 113 ? 2.642 1.330 -19.808 1.00 78.50 113 ALA A CA 1
ATOM 880 C C . ALA A 1 113 ? 2.496 0.799 -18.371 1.00 78.50 113 ALA A C 1
ATOM 882 O O . ALA A 1 113 ? 1.444 0.985 -17.754 1.00 78.50 113 ALA A O 1
ATOM 883 N N . PHE A 1 114 ? 3.562 0.213 -17.816 1.00 79.75 114 PHE A N 1
ATOM 884 C CA . PHE A 1 114 ? 3.616 -0.234 -16.427 1.00 79.75 114 PHE A CA 1
ATOM 885 C C . PHE A 1 114 ? 3.451 0.934 -15.450 1.00 79.75 114 PHE A C 1
ATOM 887 O O . PHE A 1 114 ? 2.557 0.908 -14.605 1.00 79.75 114 PHE A O 1
ATOM 894 N N . ARG A 1 115 ? 4.227 2.014 -15.620 1.00 78.75 115 ARG A N 1
ATOM 895 C CA . ARG A 1 115 ? 4.083 3.232 -14.807 1.00 78.75 115 ARG A CA 1
ATOM 896 C C . ARG A 1 115 ? 2.654 3.768 -14.867 1.00 78.75 115 ARG A C 1
ATOM 898 O O . ARG A 1 115 ? 2.060 4.026 -13.831 1.00 78.75 115 ARG A O 1
ATOM 905 N N . TYR A 1 116 ? 2.047 3.867 -16.049 1.00 82.19 116 TYR A N 1
ATOM 906 C CA . TYR A 1 116 ? 0.654 4.307 -16.165 1.00 82.19 116 TYR A CA 1
ATOM 907 C C . TYR A 1 116 ? -0.327 3.386 -15.409 1.00 82.19 116 TYR A C 1
ATOM 909 O O . TYR A 1 116 ? -1.227 3.872 -14.718 1.00 82.19 116 TYR A O 1
ATOM 917 N N . LYS A 1 117 ? -0.143 2.061 -15.498 1.00 84.94 117 LYS A N 1
ATOM 918 C CA . LYS A 1 117 ? -0.951 1.067 -14.770 1.00 84.94 117 LYS A CA 1
ATOM 919 C C . LYS A 1 117 ? -0.832 1.257 -13.255 1.00 84.94 117 LYS A C 1
ATOM 921 O O . LYS A 1 117 ? -1.863 1.334 -12.584 1.00 84.94 117 LYS A O 1
ATOM 926 N N . ILE A 1 118 ? 0.391 1.373 -12.732 1.00 82.88 118 ILE A N 1
ATOM 927 C CA . ILE A 1 118 ? 0.648 1.590 -11.303 1.00 82.88 118 ILE A CA 1
ATOM 928 C C . ILE A 1 118 ? 0.095 2.940 -10.850 1.00 82.88 118 ILE A C 1
ATOM 930 O O . ILE A 1 118 ? -0.642 2.968 -9.872 1.00 82.88 118 ILE A O 1
ATOM 934 N N . ALA A 1 119 ? 0.314 4.027 -11.597 1.00 81.50 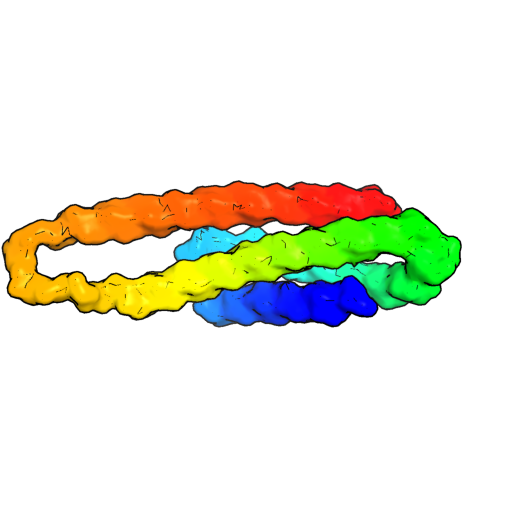119 ALA A N 1
ATOM 935 C CA . ALA A 1 119 ? -0.243 5.347 -11.283 1.00 81.50 119 ALA A CA 1
ATOM 936 C C . ALA A 1 119 ? -1.770 5.300 -11.123 1.00 81.50 119 ALA A C 1
ATOM 938 O O . ALA A 1 119 ? -2.333 5.838 -10.170 1.00 81.50 119 ALA A O 1
ATOM 939 N N . LYS A 1 120 ? -2.458 4.613 -12.043 1.00 85.44 120 LYS A N 1
ATOM 940 C CA . LYS A 1 120 ? -3.917 4.466 -12.004 1.00 85.44 120 LYS A CA 1
ATOM 941 C C . LYS A 1 120 ? -4.385 3.665 -10.786 1.00 85.44 120 LYS A C 1
ATOM 943 O O . LYS A 1 120 ? -5.396 4.023 -10.181 1.00 85.44 120 LYS A O 1
ATOM 948 N N . LYS A 1 121 ? -3.675 2.590 -10.432 1.00 84.25 121 LYS A N 1
ATOM 949 C CA . LYS A 1 121 ? -3.967 1.788 -9.234 1.00 84.25 121 LYS A CA 1
ATOM 950 C C . LYS A 1 121 ? -3.688 2.573 -7.948 1.00 84.25 121 LYS A C 1
ATOM 952 O O . LYS A 1 121 ? -4.534 2.587 -7.060 1.00 84.25 121 LYS A O 1
ATOM 957 N N . MET A 1 122 ? -2.568 3.291 -7.900 1.00 81.56 122 MET A N 1
ATOM 958 C CA . MET A 1 122 ? -2.161 4.141 -6.782 1.00 81.56 122 MET A CA 1
ATOM 959 C C . MET A 1 122 ? -3.175 5.263 -6.520 1.00 81.56 122 MET A C 1
ATOM 961 O O . MET A 1 122 ? -3.563 5.509 -5.382 1.00 81.56 122 MET A O 1
ATOM 965 N N . LYS A 1 123 ? -3.674 5.909 -7.582 1.00 83.00 123 LYS A N 1
ATOM 966 C CA . LYS A 1 123 ? -4.726 6.927 -7.467 1.00 83.00 123 LYS A CA 1
ATOM 967 C C . LYS A 1 123 ? -6.004 6.349 -6.861 1.00 83.00 123 LYS A C 1
ATOM 969 O O . LYS A 1 123 ? -6.554 6.928 -5.936 1.00 83.00 123 LYS A O 1
ATOM 974 N N . ARG A 1 124 ? -6.431 5.177 -7.340 1.00 86.00 124 ARG A N 1
ATOM 975 C CA . ARG A 1 124 ? -7.628 4.494 -6.832 1.00 86.00 124 ARG A CA 1
ATOM 976 C C . ARG A 1 124 ? -7.494 4.116 -5.359 1.00 86.00 124 ARG A C 1
ATOM 978 O O . ARG A 1 124 ? -8.465 4.236 -4.621 1.00 86.00 124 ARG A O 1
ATOM 985 N N . ILE A 1 125 ? -6.329 3.617 -4.939 1.00 84.69 125 ILE A N 1
ATOM 986 C CA . ILE A 1 125 ? -6.154 3.201 -3.545 1.00 84.69 125 ILE A CA 1
ATOM 987 C C . ILE A 1 125 ? -6.060 4.397 -2.602 1.00 84.69 125 ILE A C 1
ATOM 989 O O . ILE A 1 125 ? -6.624 4.341 -1.519 1.00 84.69 125 ILE A O 1
ATOM 993 N N . ARG A 1 126 ? -5.434 5.494 -3.043 1.00 80.19 126 ARG A N 1
ATOM 994 C CA . ARG A 1 126 ? -5.434 6.769 -2.322 1.00 80.19 126 ARG A CA 1
ATOM 995 C C . ARG A 1 126 ? -6.858 7.275 -2.096 1.00 80.19 126 ARG A C 1
ATOM 997 O O . ARG A 1 126 ? -7.222 7.490 -0.955 1.00 80.19 126 ARG A O 1
ATOM 1004 N N . GLU A 1 127 ? -7.664 7.367 -3.156 1.00 84.81 127 GLU A N 1
ATOM 1005 C CA . GLU A 1 127 ? -9.069 7.802 -3.062 1.00 84.81 127 GLU A CA 1
ATOM 1006 C C . GLU A 1 127 ? -9.864 6.923 -2.086 1.00 84.81 127 GLU A C 1
ATOM 1008 O O . GLU A 1 127 ? -10.566 7.428 -1.220 1.00 84.81 127 GLU A O 1
ATOM 1013 N N . ARG A 1 128 ? -9.693 5.600 -2.167 1.00 84.38 128 ARG A N 1
ATOM 1014 C CA . ARG A 1 128 ? -10.381 4.655 -1.281 1.00 84.38 128 ARG A CA 1
ATOM 1015 C C . ARG A 1 128 ? -9.921 4.764 0.176 1.00 84.38 128 ARG A C 1
ATOM 1017 O O . ARG A 1 128 ? -10.726 4.573 1.078 1.00 84.38 128 ARG A O 1
ATOM 1024 N N . LEU A 1 129 ? -8.639 5.031 0.418 1.00 80.06 129 LEU A N 1
ATOM 1025 C CA . LEU A 1 129 ? -8.104 5.249 1.761 1.00 80.06 129 LEU A CA 1
ATOM 1026 C C . LEU A 1 129 ? -8.530 6.605 2.340 1.00 80.06 129 LEU A C 1
ATOM 1028 O O . LEU A 1 129 ? -8.804 6.666 3.534 1.00 80.06 129 LEU A O 1
ATOM 1032 N N . ASP A 1 130 ? -8.635 7.647 1.511 1.00 80.19 130 ASP A N 1
ATOM 1033 C CA . ASP A 1 130 ? -9.197 8.947 1.896 1.00 80.19 130 ASP A CA 1
ATOM 1034 C C . ASP A 1 130 ? -10.684 8.800 2.266 1.00 80.19 130 ASP A C 1
ATOM 1036 O O . ASP A 1 130 ? -11.097 9.254 3.326 1.00 80.19 130 ASP A O 1
ATOM 1040 N N . GLU A 1 131 ? -11.481 8.079 1.467 1.00 83.81 131 GLU A N 1
ATOM 1041 C CA . GLU A 1 131 ? -12.884 7.764 1.796 1.00 83.81 131 GLU A CA 1
ATOM 1042 C C . GLU A 1 131 ? -13.006 7.020 3.132 1.00 83.81 131 GLU A C 1
ATOM 1044 O O . GLU A 1 131 ? -13.851 7.354 3.957 1.00 83.81 131 GLU A O 1
ATOM 1049 N N . ILE A 1 132 ? -12.139 6.031 3.375 1.00 77.69 132 ILE A N 1
ATOM 1050 C CA . ILE A 1 132 ? -12.105 5.312 4.653 1.00 77.69 132 ILE A CA 1
ATOM 1051 C C . ILE A 1 132 ? -11.711 6.268 5.787 1.00 77.69 132 ILE A C 1
ATOM 1053 O O . ILE A 1 132 ? -12.311 6.210 6.854 1.00 77.69 132 ILE A O 1
ATOM 1057 N N . ALA A 1 133 ? -10.743 7.164 5.588 1.00 74.38 133 ALA A N 1
ATOM 1058 C CA . ALA A 1 133 ? -10.348 8.132 6.609 1.00 74.38 133 ALA A CA 1
ATOM 1059 C C . ALA A 1 133 ? -11.481 9.115 6.970 1.00 74.38 133 ALA A C 1
ATOM 1061 O O . ALA A 1 133 ? -11.618 9.457 8.143 1.00 74.38 133 ALA A O 1
ATOM 1062 N N . GLU A 1 134 ? -12.307 9.508 5.996 1.00 76.50 134 GLU A N 1
ATOM 1063 C CA . GLU A 1 134 ? -13.458 10.411 6.169 1.00 76.50 134 GLU A CA 1
ATOM 1064 C C . GLU A 1 134 ? -14.727 9.711 6.702 1.00 76.50 134 GLU A C 1
ATOM 1066 O O . GLU A 1 134 ? -15.634 10.370 7.204 1.00 76.50 134 GLU A O 1
ATOM 1071 N N . GLU A 1 135 ? -14.820 8.377 6.630 1.00 67.44 135 GLU A N 1
ATOM 1072 C CA . GLU A 1 135 ? -15.930 7.596 7.211 1.00 67.44 135 GLU A CA 1
ATOM 1073 C C . GLU A 1 135 ? -15.881 7.498 8.755 1.00 67.44 135 GLU A C 1
ATOM 1075 O O . GLU A 1 135 ? -16.750 6.854 9.356 1.00 67.44 135 GLU A O 1
ATOM 1080 N N . ARG A 1 136 ? -14.873 8.104 9.395 1.00 53.19 136 ARG A N 1
ATOM 1081 C CA . ARG A 1 136 ? -14.632 8.055 10.843 1.00 53.19 136 ARG A CA 1
ATOM 1082 C C . ARG A 1 136 ? -15.255 9.221 11.611 1.00 53.19 136 ARG A C 1
ATOM 1084 O O . ARG A 1 136 ? -15.093 10.383 11.190 1.00 53.19 136 ARG A O 1
#

InterPro domains:
  IPR041118 Disease resistance, N-terminal [PF18052] (5-93)

Organism: Trifolium pratense (NCBI:txid57577)

Foldseek 3Di:
DLLVLLVVLLVLLVVCLVVCLCVVLVNNVLSVVVSVLSVVVSVCVVVLVVCCVPDVLSVVLSVLSSVLSVLSVVLSVLSVVVVVCVVVVPDPPDPDDDDPPPVVVVVVVVSVVSSVVSVVSSVVSVVSSVVSVVSD

Radius of gyration: 18.91 Å; chains: 1; bounding box: 47×23×58 Å

Secondary structure (DSSP, 8-state):
-HHHHHHHHHHHHHHHHHTTHHHHTT-HHHHHHHHHHHHHHHHHHHHHHHHTTT-HHHHHHHHHHHHHHHHHHHHHHHHHHHHHHHHH-S----S-SS-HHHHHHHHHHHHHHHHHHHHHHHHHHHHHHHHHHHT-